Protein AF-A0A519Y825-F1 (afdb_monomer_lite)

Structure (mmCIF, N/CA/C/O backbone):
data_AF-A0A519Y825-F1
#
_entry.id   AF-A0A519Y825-F1
#
loop_
_atom_site.group_PDB
_atom_site.id
_atom_site.type_symbol
_atom_site.label_atom_id
_atom_site.label_alt_id
_atom_site.label_comp_id
_atom_site.label_asym_id
_atom_site.label_entity_id
_atom_site.label_seq_id
_atom_site.pdbx_PDB_ins_code
_atom_site.Cartn_x
_atom_site.Cartn_y
_atom_site.Cartn_z
_atom_site.occupancy
_atom_site.B_iso_or_equiv
_atom_site.auth_seq_id
_atom_site.auth_comp_id
_atom_site.auth_asym_id
_atom_site.auth_atom_id
_atom_site.pdbx_PDB_model_num
ATOM 1 N N . MET A 1 1 ? 15.426 -4.736 -17.961 1.00 49.56 1 MET A N 1
ATOM 2 C CA . MET A 1 1 ? 15.030 -4.447 -16.571 1.00 49.56 1 MET A CA 1
ATOM 3 C C . MET A 1 1 ? 13.631 -4.994 -16.419 1.00 49.56 1 MET A C 1
ATOM 5 O O . MET A 1 1 ? 12.715 -4.420 -16.988 1.00 49.56 1 MET A O 1
ATOM 9 N N . ASP A 1 2 ? 13.498 -6.151 -15.774 1.00 52.53 2 ASP A N 1
ATOM 10 C CA . ASP A 1 2 ? 12.195 -6.713 -15.417 1.00 52.53 2 ASP A CA 1
ATOM 11 C C . ASP A 1 2 ? 11.685 -5.965 -14.184 1.00 52.53 2 ASP A C 1
ATOM 13 O O . ASP A 1 2 ? 12.034 -6.290 -13.054 1.00 52.53 2 ASP A O 1
ATOM 17 N N . THR A 1 3 ? 10.926 -4.896 -14.410 1.00 65.19 3 THR A N 1
ATOM 18 C CA . THR A 1 3 ? 10.251 -4.115 -13.361 1.00 65.19 3 THR A CA 1
ATOM 19 C C . THR A 1 3 ? 8.844 -4.634 -13.055 1.00 65.19 3 THR A C 1
ATOM 21 O O . THR A 1 3 ? 8.152 -4.064 -12.213 1.00 65.19 3 THR A O 1
ATOM 24 N N . GLU A 1 4 ? 8.401 -5.716 -13.706 1.00 76.62 4 GLU A N 1
ATOM 25 C CA . GLU A 1 4 ? 7.092 -6.319 -13.447 1.00 76.62 4 GLU A CA 1
ATOM 26 C C . GLU A 1 4 ? 7.168 -7.387 -12.344 1.00 76.62 4 GLU A C 1
ATOM 28 O O . GLU A 1 4 ? 8.009 -8.289 -12.382 1.00 76.62 4 GLU A O 1
ATOM 33 N N . LEU A 1 5 ? 6.246 -7.299 -11.376 1.00 84.31 5 LEU A N 1
ATOM 34 C CA . LEU A 1 5 ? 6.065 -8.307 -10.330 1.00 84.31 5 LEU A C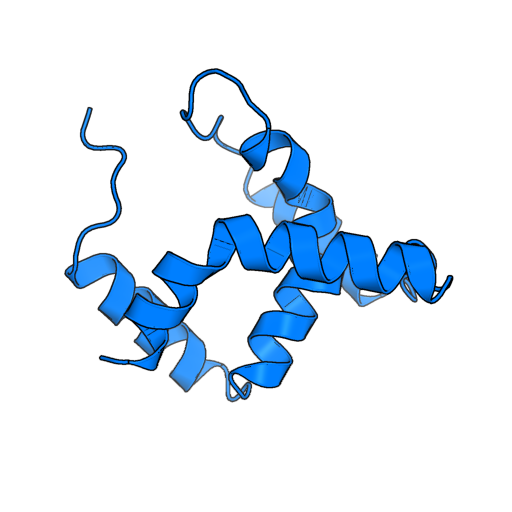A 1
ATOM 35 C C . LEU A 1 5 ? 5.750 -9.676 -10.939 1.00 84.31 5 LEU A C 1
ATOM 37 O O . LEU A 1 5 ? 4.834 -9.826 -11.753 1.00 84.31 5 LEU A O 1
ATOM 41 N N . GLN A 1 6 ? 6.466 -10.692 -10.480 1.00 88.69 6 GLN A N 1
ATOM 42 C CA . GLN A 1 6 ? 6.313 -12.067 -10.926 1.00 88.69 6 GLN A CA 1
ATOM 43 C C . GLN A 1 6 ? 5.226 -12.793 -10.118 1.00 88.69 6 GLN A C 1
ATOM 45 O O . GLN A 1 6 ? 4.908 -12.406 -8.990 1.00 88.69 6 GLN A O 1
ATOM 50 N N . PRO A 1 7 ? 4.671 -13.914 -10.622 1.00 89.25 7 PRO A N 1
ATOM 51 C CA . PRO A 1 7 ? 3.695 -14.721 -9.880 1.00 89.25 7 PRO A CA 1
ATOM 52 C C . PRO A 1 7 ? 4.147 -15.128 -8.466 1.00 89.25 7 PRO A C 1
ATOM 54 O O . PRO A 1 7 ? 3.321 -15.259 -7.563 1.00 89.25 7 PRO A O 1
ATOM 57 N N . ALA A 1 8 ? 5.453 -15.322 -8.257 1.00 90.19 8 ALA A N 1
ATOM 58 C CA . ALA A 1 8 ? 6.020 -15.630 -6.945 1.00 90.19 8 ALA A CA 1
ATOM 59 C C . ALA A 1 8 ? 5.905 -14.456 -5.956 1.00 90.19 8 ALA A C 1
ATOM 61 O O . ALA A 1 8 ? 5.653 -14.686 -4.771 1.00 90.19 8 ALA A O 1
ATOM 62 N N . ASP A 1 9 ? 6.011 -13.216 -6.437 1.00 91.06 9 ASP A N 1
ATOM 63 C CA . ASP A 1 9 ? 5.887 -12.018 -5.607 1.00 91.06 9 ASP A CA 1
ATOM 64 C C . ASP A 1 9 ? 4.462 -11.870 -5.083 1.00 91.06 9 ASP A C 1
ATOM 66 O O . ASP A 1 9 ? 4.260 -11.631 -3.896 1.00 91.06 9 ASP A O 1
ATOM 70 N N . PHE A 1 10 ? 3.458 -12.127 -5.928 1.00 92.44 10 PHE A N 1
ATOM 71 C CA . PHE A 1 10 ? 2.055 -12.125 -5.507 1.00 92.44 10 PHE A CA 1
ATOM 72 C C . PHE A 1 10 ? 1.775 -13.155 -4.406 1.00 92.44 10 PHE A C 1
ATOM 74 O O . PHE A 1 10 ? 1.087 -12.840 -3.435 1.00 92.44 10 PHE A O 1
ATOM 81 N N . LYS A 1 11 ? 2.354 -14.360 -4.506 1.00 93.25 11 LYS A N 1
ATOM 82 C CA . LYS A 1 11 ? 2.248 -15.388 -3.455 1.00 93.25 11 LYS A CA 1
ATOM 83 C C . LYS A 1 11 ? 2.930 -14.955 -2.160 1.00 93.25 11 LYS A C 1
ATOM 85 O O . LYS A 1 11 ? 2.378 -15.160 -1.082 1.00 93.25 11 LYS A O 1
ATOM 90 N N . ARG A 1 12 ? 4.112 -14.340 -2.256 1.00 93.75 12 ARG A N 1
ATOM 91 C CA . ARG A 1 12 ? 4.839 -13.803 -1.098 1.00 93.75 12 ARG A CA 1
ATOM 92 C C . ARG A 1 12 ? 4.042 -12.694 -0.408 1.00 93.75 12 ARG A C 1
ATOM 94 O O . ARG A 1 12 ? 3.886 -12.740 0.807 1.00 93.75 12 ARG A O 1
ATOM 101 N N . ILE A 1 13 ? 3.514 -11.736 -1.171 1.00 93.69 13 ILE A N 1
ATOM 102 C CA . ILE A 1 13 ? 2.674 -10.645 -0.656 1.00 93.69 13 ILE A CA 1
ATOM 103 C C . ILE A 1 13 ? 1.432 -11.219 0.027 1.00 93.69 13 ILE A C 1
ATOM 105 O O . ILE A 1 13 ? 1.119 -10.828 1.149 1.00 93.69 13 ILE A O 1
ATOM 109 N N . ARG A 1 14 ? 0.767 -12.198 -0.602 1.00 94.00 14 ARG A N 1
ATOM 110 C CA . ARG A 1 14 ? -0.395 -12.862 -0.007 1.00 94.00 14 ARG A CA 1
ATOM 111 C C . ARG A 1 14 ? -0.062 -13.514 1.335 1.00 94.00 14 ARG A C 1
ATOM 113 O O . ARG A 1 14 ? -0.785 -13.297 2.300 1.00 94.00 14 ARG A O 1
ATOM 120 N N . ALA A 1 15 ? 1.049 -14.244 1.414 1.00 95.06 15 ALA A N 1
ATOM 121 C CA . ALA A 1 15 ? 1.482 -14.880 2.654 1.00 95.06 15 ALA A CA 1
ATOM 122 C C . ALA A 1 15 ? 1.754 -13.859 3.773 1.00 95.06 15 ALA A C 1
ATOM 124 O O . ALA A 1 15 ? 1.394 -14.108 4.920 1.00 95.06 15 ALA A O 1
ATOM 125 N N . ILE A 1 16 ? 2.346 -12.705 3.448 1.00 95.50 16 ILE A N 1
ATOM 126 C CA . ILE A 1 16 ? 2.564 -11.614 4.412 1.00 95.50 16 ILE A CA 1
ATOM 127 C C . ILE A 1 16 ? 1.223 -11.052 4.901 1.00 95.50 16 ILE A C 1
ATOM 129 O O . ILE A 1 16 ? 1.033 -10.864 6.101 1.00 95.50 16 ILE A O 1
ATOM 133 N N . PHE A 1 17 ? 0.277 -10.823 3.989 1.00 94.75 17 PHE A N 1
ATOM 134 C CA . PHE A 1 17 ? -1.065 -10.362 4.340 1.00 94.75 17 PHE A CA 1
ATOM 135 C C . PHE A 1 17 ? -1.800 -11.357 5.240 1.00 94.75 17 PHE A C 1
ATOM 137 O O . PHE A 1 17 ? -2.326 -10.951 6.273 1.00 94.75 17 PHE A O 1
ATOM 144 N N . ASP A 1 18 ? -1.762 -12.652 4.931 1.00 93.81 18 ASP A N 1
ATOM 145 C CA . ASP A 1 18 ? -2.384 -13.676 5.776 1.00 93.81 18 ASP A CA 1
ATOM 146 C C . ASP A 1 18 ? -1.732 -13.745 7.172 1.00 93.81 18 ASP A C 1
ATOM 148 O O . ASP A 1 18 ? -2.428 -13.866 8.178 1.00 93.81 18 ASP A O 1
ATOM 152 N N . GLN A 1 19 ? -0.403 -13.609 7.258 1.00 96.56 19 GLN A N 1
ATOM 153 C CA . GLN A 1 19 ? 0.333 -13.605 8.532 1.00 96.56 19 GLN A CA 1
ATOM 154 C C . GLN A 1 19 ? 0.055 -12.368 9.392 1.00 96.56 19 GLN A C 1
ATOM 156 O O . GLN A 1 19 ? 0.159 -12.441 10.614 1.00 96.56 19 GLN A O 1
ATOM 161 N N . SER A 1 20 ? -0.299 -11.241 8.772 1.00 93.12 20 SER A N 1
ATOM 162 C CA . SER A 1 20 ? -0.600 -9.998 9.487 1.00 93.12 20 SER A CA 1
ATOM 163 C C . SER A 1 20 ? -1.905 -10.054 10.291 1.00 93.12 20 SER A C 1
ATOM 165 O O . SER A 1 20 ? -2.086 -9.266 11.214 1.00 93.12 20 SER A O 1
ATOM 167 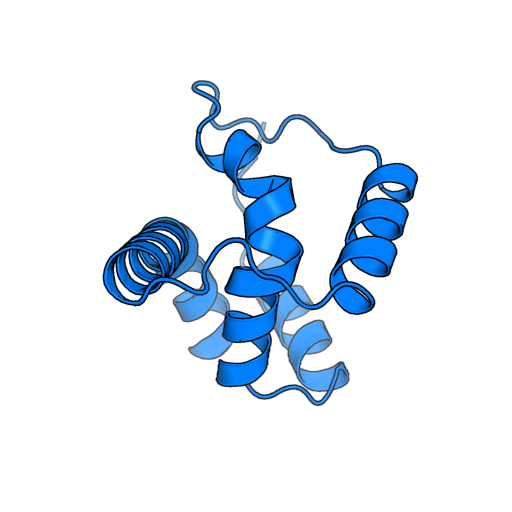N N . GLY A 1 21 ? -2.815 -10.974 9.946 1.00 94.81 21 GLY A N 1
ATOM 168 C CA . GLY A 1 21 ? -4.136 -11.087 10.569 1.00 94.81 21 GLY A CA 1
ATOM 169 C C . GLY A 1 21 ? -5.158 -10.042 10.106 1.00 94.81 21 GLY A C 1
ATOM 170 O O . GLY A 1 21 ? -6.303 -10.095 10.551 1.00 94.81 21 GLY A O 1
ATOM 171 N N . TYR A 1 22 ? -4.787 -9.125 9.207 1.00 94.62 22 TYR A N 1
ATOM 172 C CA . TYR A 1 22 ? -5.709 -8.141 8.643 1.00 94.62 22 TYR A CA 1
ATOM 173 C C . TYR A 1 22 ? -6.586 -8.740 7.542 1.00 94.62 22 TYR A C 1
ATOM 175 O O . TYR A 1 22 ? -6.133 -9.481 6.667 1.00 94.62 22 TYR A O 1
ATOM 183 N N . SER A 1 23 ? -7.858 -8.358 7.537 1.00 94.12 23 SER A N 1
ATOM 184 C CA . SER A 1 23 ? -8.771 -8.653 6.438 1.00 94.12 23 SER A CA 1
ATOM 185 C C . SER A 1 23 ? -8.368 -7.908 5.155 1.00 94.12 23 SER A C 1
ATOM 187 O O . SER A 1 23 ? -7.753 -6.839 5.207 1.00 94.12 23 SER A O 1
ATOM 189 N N . PRO A 1 24 ? -8.783 -8.385 3.967 1.00 92.19 24 PRO A N 1
ATOM 190 C CA . PRO A 1 24 ? -8.551 -7.667 2.710 1.00 92.19 24 PRO A CA 1
ATOM 191 C C . PRO A 1 24 ? -9.097 -6.229 2.709 1.00 92.19 24 PRO A C 1
ATOM 193 O O . PRO A 1 24 ? -8.574 -5.352 2.021 1.00 92.19 24 PRO A O 1
ATOM 196 N N . GLN A 1 25 ? -10.176 -5.977 3.454 1.00 92.00 25 GLN A N 1
ATOM 197 C CA . GLN A 1 25 ? -10.763 -4.654 3.637 1.00 92.00 25 GLN A CA 1
ATOM 198 C C . GLN A 1 25 ? -9.866 -3.752 4.491 1.00 92.00 25 GLN A C 1
ATOM 200 O O . GLN A 1 25 ? -9.681 -2.593 4.129 1.00 92.00 25 GLN A O 1
ATOM 205 N N . GLU A 1 26 ? -9.296 -4.273 5.578 1.00 92.88 26 GLU A N 1
ATOM 206 C CA . GLU A 1 26 ? -8.344 -3.541 6.424 1.00 92.88 26 GLU A CA 1
ATOM 207 C C . GLU A 1 26 ? -7.047 -3.246 5.672 1.00 92.88 26 GLU A C 1
ATOM 209 O O . GLU A 1 26 ? -6.571 -2.119 5.715 1.00 92.88 26 GLU A O 1
ATOM 214 N N . ILE A 1 27 ? -6.542 -4.193 4.880 1.00 93.69 27 ILE A N 1
ATOM 215 C CA . ILE A 1 27 ? -5.363 -3.980 4.028 1.00 93.69 27 ILE A CA 1
ATOM 216 C C . ILE A 1 27 ? -5.607 -2.843 3.027 1.00 93.69 27 ILE A C 1
ATOM 218 O O . ILE A 1 27 ? -4.761 -1.964 2.874 1.00 93.69 27 ILE A O 1
ATOM 222 N N . ARG A 1 28 ? -6.783 -2.802 2.381 1.00 91.50 28 ARG A N 1
ATOM 223 C CA . ARG A 1 28 ? -7.164 -1.657 1.531 1.00 91.50 28 ARG A CA 1
ATOM 224 C C . ARG A 1 28 ? -7.238 -0.354 2.316 1.00 91.50 28 ARG A C 1
ATOM 226 O O . ARG A 1 28 ? -6.854 0.691 1.808 1.00 91.50 28 ARG A O 1
ATOM 233 N N . GLN A 1 29 ? -7.753 -0.398 3.537 1.00 90.69 29 GLN A N 1
ATOM 234 C CA . GLN A 1 29 ? -7.887 0.789 4.368 1.00 90.69 29 GLN A CA 1
ATOM 235 C C . GLN A 1 29 ? -6.518 1.352 4.783 1.00 90.69 29 GLN A C 1
ATOM 237 O O . GLN A 1 29 ? -6.319 2.561 4.673 1.00 90.69 29 GLN A O 1
ATOM 242 N N . ILE A 1 30 ? -5.575 0.484 5.162 1.00 90.31 30 ILE A N 1
ATOM 243 C CA . ILE A 1 30 ? -4.169 0.826 5.429 1.00 90.31 30 ILE A CA 1
ATOM 244 C C . ILE A 1 30 ? -3.537 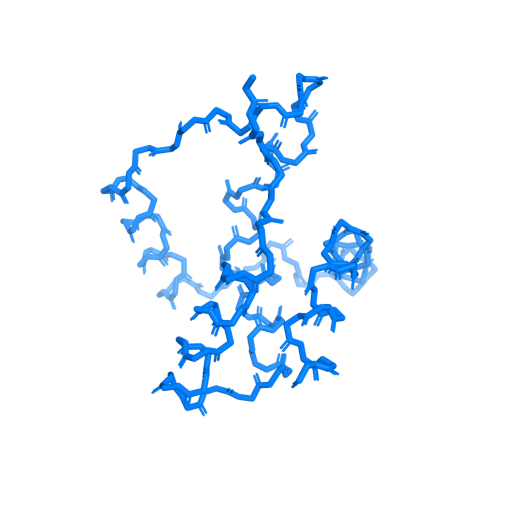1.454 4.180 1.00 90.31 30 ILE A C 1
ATOM 246 O O . ILE A 1 30 ? -2.901 2.504 4.258 1.00 90.31 30 ILE A O 1
ATOM 250 N N . ASP A 1 31 ? -3.770 0.869 3.003 1.00 89.81 31 ASP A N 1
ATOM 251 C CA . ASP A 1 31 ? -3.281 1.423 1.738 1.00 89.81 31 ASP A CA 1
ATOM 252 C C . ASP A 1 31 ? -3.851 2.827 1.466 1.00 89.81 31 ASP A C 1
ATOM 254 O O . ASP A 1 31 ? -3.114 3.756 1.143 1.00 89.81 31 ASP A O 1
ATOM 258 N N . TYR A 1 32 ? -5.148 3.050 1.684 1.00 89.69 32 TYR A N 1
ATOM 259 C CA . TYR A 1 32 ? -5.743 4.371 1.475 1.00 89.69 32 TYR A CA 1
ATOM 260 C C . TYR A 1 32 ? -5.262 5.436 2.463 1.00 89.69 32 TYR A C 1
ATOM 262 O O . TYR A 1 32 ? -5.184 6.608 2.085 1.00 89.69 32 TYR A O 1
ATOM 270 N N . GLU A 1 33 ? -5.050 5.080 3.728 1.00 86.88 33 GLU 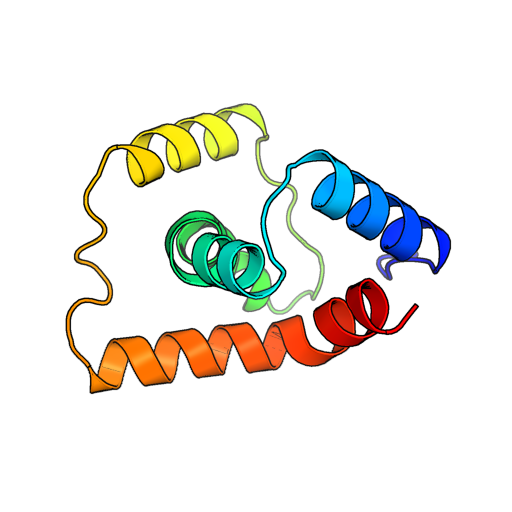A N 1
ATOM 271 C CA . GLU A 1 33 ? -4.905 6.062 4.809 1.00 86.88 33 GLU A CA 1
ATOM 272 C C . GLU A 1 33 ? -3.461 6.239 5.284 1.00 86.88 33 GLU A C 1
ATOM 274 O O . GLU A 1 33 ? -3.106 7.341 5.714 1.00 86.88 33 GLU A O 1
ATOM 279 N N . GLU A 1 34 ? -2.619 5.218 5.127 1.00 87.56 34 GLU A N 1
ATOM 280 C CA . GLU A 1 34 ? -1.245 5.201 5.633 1.00 87.56 34 GLU A CA 1
ATOM 281 C C . GLU A 1 34 ? -0.221 5.193 4.494 1.00 87.56 34 GLU A C 1
ATOM 283 O O . GLU A 1 34 ? 0.587 6.119 4.386 1.00 87.56 34 GLU A O 1
ATOM 288 N N . VAL A 1 35 ? -0.285 4.190 3.611 1.00 88.25 35 VAL A N 1
ATOM 289 C CA . VAL A 1 35 ? 0.763 3.919 2.608 1.00 88.25 35 VAL A CA 1
ATOM 290 C C . VAL A 1 35 ? 0.600 4.773 1.350 1.00 88.25 35 VAL A C 1
ATOM 292 O O . VAL A 1 35 ? 1.522 5.485 0.944 1.00 88.25 35 VAL A O 1
ATOM 295 N N . GLY A 1 36 ? -0.587 4.761 0.746 1.00 87.56 36 GLY A N 1
ATOM 296 C CA . GLY A 1 36 ? -0.910 5.490 -0.478 1.00 87.56 36 GLY A CA 1
ATOM 297 C C . GLY A 1 36 ? -0.557 6.977 -0.407 1.00 87.56 36 GLY A C 1
ATOM 298 O O . GLY A 1 36 ? 0.111 7.467 -1.313 1.00 87.56 36 GLY A O 1
ATOM 299 N N . PRO A 1 37 ? -0.898 7.721 0.664 1.00 86.00 37 PRO A N 1
ATOM 300 C CA . PRO A 1 37 ? -0.560 9.140 0.763 1.00 86.00 37 PRO A CA 1
ATOM 301 C C . PRO A 1 37 ? 0.944 9.449 0.755 1.00 86.00 37 PRO A C 1
ATOM 303 O O . PRO A 1 37 ? 1.317 10.581 0.450 1.00 86.00 37 PRO A O 1
ATOM 306 N N . LEU A 1 38 ? 1.795 8.483 1.119 1.00 85.06 38 LEU A N 1
ATOM 307 C CA . LEU A 1 38 ? 3.255 8.611 1.078 1.00 85.06 38 LEU A CA 1
ATOM 308 C C . LEU A 1 38 ? 3.830 8.240 -0.288 1.00 85.06 38 LEU A C 1
ATOM 310 O O . LEU A 1 38 ? 4.792 8.862 -0.728 1.00 85.06 38 LEU A O 1
ATOM 314 N N . LEU A 1 39 ? 3.238 7.249 -0.958 1.00 84.56 39 LEU A N 1
ATOM 315 C CA . LEU A 1 39 ? 3.794 6.665 -2.180 1.00 84.56 39 LEU A CA 1
ATOM 316 C C . LEU A 1 39 ? 3.076 7.099 -3.466 1.00 84.56 39 LEU A C 1
ATOM 318 O O . LEU A 1 39 ? 3.548 6.777 -4.554 1.00 84.56 39 LEU A O 1
ATOM 322 N N . TYR A 1 40 ? 1.970 7.851 -3.399 1.00 80.62 40 TYR A N 1
ATOM 323 C CA . TYR A 1 40 ? 1.189 8.192 -4.599 1.00 80.62 40 TYR A CA 1
ATOM 324 C C . TYR A 1 40 ? 1.985 8.988 -5.638 1.00 80.62 40 TYR A C 1
ATOM 326 O O . TYR A 1 40 ? 1.728 8.866 -6.831 1.00 80.62 40 TYR A O 1
ATOM 334 N N . THR A 1 41 ? 2.964 9.790 -5.214 1.00 76.38 41 THR A N 1
ATOM 335 C CA . THR A 1 41 ? 3.824 10.532 -6.142 1.00 76.38 41 THR A CA 1
ATOM 336 C C . THR A 1 41 ? 4.665 9.592 -6.998 1.00 76.38 41 THR A C 1
ATOM 338 O O . THR A 1 41 ? 4.909 9.899 -8.162 1.00 76.38 41 THR A O 1
ATOM 341 N N . ASN A 1 42 ? 5.032 8.418 -6.471 1.00 76.00 42 ASN A N 1
ATOM 342 C CA . ASN A 1 42 ? 5.717 7.382 -7.243 1.00 76.00 42 ASN A CA 1
ATOM 343 C C . ASN A 1 42 ? 4.788 6.783 -8.305 1.00 76.00 42 ASN A C 1
ATOM 345 O O . ASN A 1 42 ? 5.243 6.496 -9.407 1.00 76.00 42 ASN A O 1
ATOM 349 N N . LEU A 1 43 ? 3.482 6.677 -8.024 1.00 71.00 43 LEU A N 1
ATOM 350 C CA . LEU A 1 43 ? 2.484 6.212 -9.000 1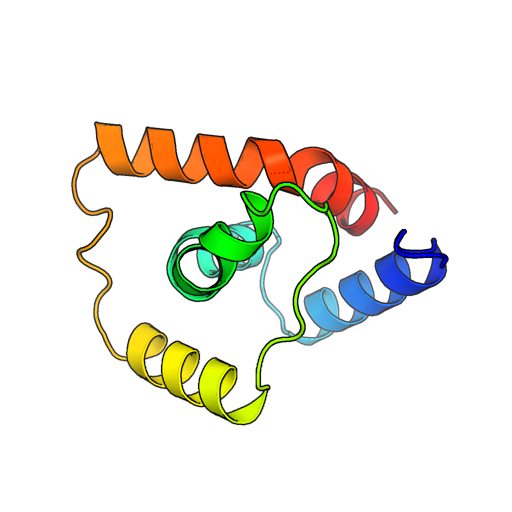.00 71.00 43 LEU A CA 1
ATOM 351 C C . LEU A 1 43 ? 2.303 7.181 -10.179 1.00 71.00 43 LEU A C 1
ATOM 353 O O . LEU A 1 43 ? 1.864 6.769 -11.249 1.00 71.00 43 LEU A O 1
ATOM 357 N N . LEU A 1 44 ? 2.620 8.465 -9.985 1.00 69.75 44 LEU A N 1
ATOM 358 C CA . LEU A 1 44 ? 2.494 9.514 -11.003 1.00 69.75 44 LEU A CA 1
ATOM 359 C C . LEU A 1 44 ? 3.799 9.784 -11.769 1.00 69.75 44 LEU A C 1
ATOM 361 O O . LEU A 1 44 ? 3.796 10.580 -12.709 1.00 69.75 44 LEU A O 1
ATOM 365 N N . SER A 1 45 ? 4.911 9.154 -11.379 1.00 64.62 45 SER A N 1
ATOM 366 C CA . SER A 1 45 ? 6.202 9.345 -12.039 1.00 64.62 45 SER A CA 1
ATOM 367 C C . SER A 1 45 ? 6.175 8.772 -13.461 1.00 64.62 45 SER A C 1
ATOM 369 O O . SER A 1 45 ? 5.927 7.585 -13.675 1.00 64.62 45 SER A O 1
ATOM 371 N N . VAL A 1 46 ? 6.455 9.637 -14.441 1.00 53.75 46 VAL A N 1
ATOM 372 C CA . VAL A 1 46 ? 6.335 9.394 -15.894 1.00 53.75 46 VAL A CA 1
ATOM 373 C C . VAL A 1 46 ? 7.202 8.228 -16.390 1.00 53.75 46 VAL A C 1
ATOM 375 O O . VAL A 1 46 ? 6.919 7.661 -17.441 1.00 53.75 46 VAL A O 1
ATOM 378 N N . ALA A 1 47 ? 8.232 7.833 -15.639 1.00 53.91 47 ALA A N 1
ATOM 379 C CA . ALA A 1 47 ? 9.121 6.750 -16.041 1.00 53.91 47 ALA A CA 1
ATOM 380 C C . ALA A 1 47 ? 8.551 5.344 -15.781 1.00 53.91 47 ALA A C 1
ATOM 382 O O . ALA A 1 47 ? 9.127 4.380 -16.275 1.00 53.91 47 ALA A O 1
ATOM 383 N N . GLY A 1 48 ? 7.490 5.177 -14.975 1.00 52.00 48 GLY A N 1
ATOM 384 C CA . GLY A 1 48 ? 7.045 3.844 -14.522 1.00 52.00 48 GLY A CA 1
ATOM 385 C C . GLY A 1 48 ? 8.086 3.086 -13.676 1.00 52.00 48 GLY A C 1
ATOM 386 O O . GLY A 1 48 ? 7.793 2.032 -13.117 1.00 52.00 48 GLY A O 1
ATOM 387 N N . GLU A 1 49 ? 9.292 3.639 -13.546 1.00 55.75 49 GLU A N 1
ATOM 388 C CA . GLU A 1 49 ? 10.321 3.239 -12.613 1.00 55.75 49 GLU A CA 1
ATOM 389 C C . GLU A 1 49 ? 9.942 3.793 -11.247 1.00 55.75 49 GLU A C 1
ATOM 391 O O . GLU A 1 49 ? 9.904 5.007 -11.022 1.00 55.75 49 GLU A O 1
ATOM 396 N N . TRP A 1 50 ? 9.641 2.882 -10.327 1.00 62.38 50 TRP A N 1
ATOM 397 C CA . TRP A 1 50 ? 9.637 3.203 -8.913 1.00 62.38 50 TRP A CA 1
ATOM 398 C C . TRP A 1 50 ? 11.024 3.739 -8.563 1.00 62.38 50 TRP A C 1
ATOM 400 O O . TRP A 1 50 ? 11.975 2.968 -8.434 1.00 62.38 50 TRP A O 1
ATOM 410 N N . ALA A 1 51 ? 11.148 5.060 -8.424 1.00 64.25 51 ALA A N 1
ATOM 411 C CA . ALA A 1 51 ? 12.298 5.633 -7.752 1.00 64.25 51 ALA A CA 1
ATOM 412 C C . ALA A 1 51 ? 12.330 4.985 -6.364 1.00 64.25 51 ALA A C 1
ATOM 414 O O . ALA A 1 51 ? 11.340 5.052 -5.627 1.00 64.25 51 ALA A O 1
ATOM 415 N N . GLY A 1 52 ? 13.412 4.264 -6.059 1.00 64.25 52 GLY A N 1
ATOM 416 C CA . GLY A 1 52 ? 13.569 3.631 -4.756 1.00 64.25 52 GLY A CA 1
ATOM 417 C C . GLY A 1 52 ? 13.308 4.653 -3.650 1.00 64.25 52 GLY A C 1
ATOM 418 O O . GLY A 1 52 ? 13.643 5.829 -3.787 1.00 64.25 52 GLY A O 1
ATOM 419 N N . PHE A 1 53 ? 12.667 4.221 -2.574 1.00 74.44 53 PHE A N 1
ATOM 420 C CA . PHE A 1 53 ? 12.472 5.040 -1.384 1.00 74.44 53 PHE A CA 1
ATOM 421 C C . PHE A 1 53 ? 13.467 4.600 -0.312 1.00 74.44 53 PHE A C 1
ATOM 423 O O . PHE A 1 53 ? 13.811 3.422 -0.222 1.00 74.44 53 PHE A O 1
ATOM 430 N N . GLU A 1 54 ? 13.922 5.544 0.508 1.00 83.25 54 GLU A N 1
ATOM 431 C CA . GLU A 1 54 ? 14.677 5.216 1.717 1.00 83.25 54 GLU A CA 1
ATOM 432 C C . GLU A 1 54 ? 13.743 4.503 2.701 1.00 83.25 54 GLU A C 1
ATOM 434 O O . GLU A 1 54 ? 12.775 5.093 3.187 1.00 83.25 54 GLU A O 1
ATOM 439 N N . GLU A 1 55 ? 14.000 3.218 2.958 1.00 84.56 55 GLU A N 1
ATOM 440 C CA . GLU A 1 55 ? 13.146 2.364 3.793 1.00 84.56 55 GLU A CA 1
ATOM 441 C C . GLU A 1 55 ? 12.996 2.940 5.204 1.00 84.56 55 GLU A C 1
ATOM 443 O O . GLU A 1 55 ? 11.890 3.004 5.739 1.00 84.56 55 GLU A O 1
ATOM 448 N N . THR A 1 56 ? 14.095 3.434 5.776 1.00 87.75 56 THR A N 1
ATOM 449 C CA . THR A 1 56 ? 14.114 4.038 7.113 1.00 87.75 56 THR A CA 1
ATOM 450 C C . THR A 1 56 ? 13.211 5.269 7.185 1.00 87.75 56 THR A C 1
ATOM 452 O O . THR A 1 56 ? 12.329 5.346 8.040 1.00 87.75 56 THR A O 1
ATOM 455 N N . ALA A 1 57 ? 13.350 6.179 6.220 1.00 85.94 57 ALA A N 1
ATOM 456 C CA . ALA A 1 57 ? 12.524 7.376 6.120 1.00 85.94 57 ALA A CA 1
ATOM 457 C C . ALA A 1 57 ? 11.041 7.044 5.876 1.00 85.94 57 ALA A C 1
ATOM 459 O O . ALA A 1 57 ? 10.157 7.710 6.421 1.00 85.94 57 ALA A O 1
ATOM 460 N N . LEU A 1 58 ? 10.747 6.004 5.085 1.00 87.81 58 LEU A N 1
ATOM 461 C CA . LEU A 1 58 ? 9.374 5.557 4.856 1.00 87.81 58 LEU A CA 1
ATOM 462 C C . LEU A 1 58 ? 8.742 5.009 6.142 1.00 87.81 58 LEU A C 1
ATOM 464 O O . LEU A 1 58 ? 7.614 5.378 6.468 1.00 87.81 58 LEU A O 1
ATOM 468 N N . LEU A 1 59 ? 9.458 4.155 6.877 1.00 89.38 59 LEU A N 1
ATOM 469 C CA . LEU A 1 59 ? 8.974 3.572 8.130 1.00 89.38 59 LEU A CA 1
ATOM 470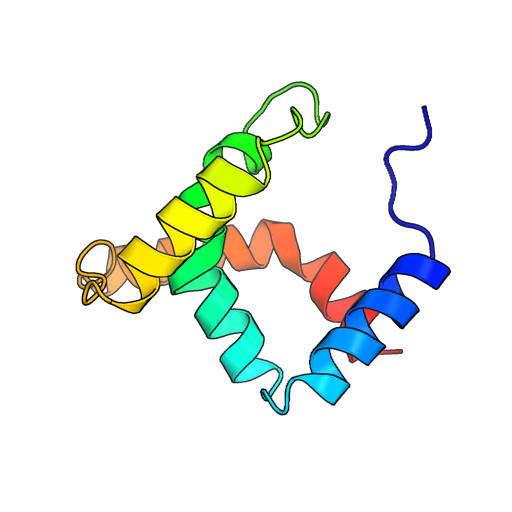 C C . LEU A 1 59 ? 8.727 4.643 9.198 1.00 89.38 59 LEU A C 1
ATOM 472 O O . LEU A 1 59 ? 7.704 4.598 9.882 1.00 89.38 59 LEU A O 1
ATOM 476 N N . GLU A 1 60 ? 9.603 5.643 9.303 1.00 89.81 60 GLU A N 1
ATOM 477 C CA . GLU A 1 60 ? 9.392 6.791 10.191 1.00 89.81 60 GLU A CA 1
ATOM 478 C C . GLU A 1 60 ? 8.133 7.579 9.812 1.00 89.81 60 GLU A C 1
ATOM 480 O O . GLU A 1 60 ? 7.313 7.907 10.675 1.00 89.81 60 GLU A O 1
ATOM 485 N N . ALA A 1 61 ? 7.935 7.847 8.519 1.00 87.44 61 ALA A N 1
ATOM 486 C CA . ALA A 1 61 ? 6.767 8.574 8.035 1.00 87.44 61 ALA A CA 1
ATOM 487 C C . ALA A 1 61 ? 5.456 7.788 8.234 1.00 87.44 61 ALA A C 1
ATOM 489 O O . ALA A 1 61 ? 4.417 8.384 8.540 1.00 87.44 61 ALA A O 1
ATOM 490 N N . LEU A 1 62 ? 5.498 6.457 8.102 1.00 88.69 62 LEU A N 1
ATOM 491 C CA . LEU A 1 62 ? 4.377 5.565 8.410 1.00 88.69 62 LEU A CA 1
ATOM 492 C C . LEU A 1 62 ? 4.055 5.570 9.907 1.00 88.69 62 LEU A C 1
ATOM 494 O O . LEU A 1 62 ? 2.898 5.759 10.271 1.00 88.69 62 LEU A O 1
ATOM 498 N N . ALA A 1 63 ? 5.057 5.458 10.784 1.00 87.12 63 ALA A N 1
ATOM 499 C CA . ALA A 1 63 ? 4.855 5.503 12.235 1.00 87.12 63 ALA A CA 1
ATOM 500 C C . ALA A 1 63 ? 4.239 6.839 12.700 1.00 87.12 63 ALA A C 1
ATOM 502 O O . ALA A 1 63 ? 3.338 6.872 13.546 1.00 87.12 63 ALA A O 1
ATOM 503 N N . GLN A 1 64 ? 4.670 7.955 12.104 1.00 85.44 64 GLN A N 1
ATOM 504 C CA . GLN A 1 64 ? 4.073 9.270 12.355 1.00 85.44 64 GLN A CA 1
ATOM 505 C C . GLN A 1 64 ? 2.616 9.348 11.874 1.00 85.44 64 GLN A C 1
ATOM 507 O O . GLN A 1 64 ? 1.774 9.936 12.548 1.00 85.44 64 GLN A O 1
ATOM 512 N N . ARG A 1 65 ? 2.285 8.736 10.730 1.00 81.62 65 ARG A N 1
ATOM 513 C CA . ARG A 1 65 ? 0.908 8.693 10.212 1.00 81.62 65 ARG A CA 1
ATOM 514 C C . ARG A 1 65 ? -0.008 7.766 11.001 1.00 81.62 65 ARG A C 1
ATOM 516 O O . ARG A 1 65 ? -1.150 8.140 11.223 1.00 81.62 65 ARG A O 1
ATOM 523 N N . ALA A 1 66 ? 0.477 6.616 11.459 1.00 77.06 66 ALA A N 1
ATOM 524 C CA . ALA A 1 66 ? -0.305 5.689 12.276 1.00 77.06 66 ALA A CA 1
ATOM 525 C C . ALA A 1 66 ? -0.733 6.320 13.616 1.00 77.06 66 ALA A C 1
ATOM 527 O O . ALA A 1 66 ? -1.801 6.023 14.147 1.00 77.06 66 ALA A O 1
ATOM 528 N N . THR A 1 67 ? 0.087 7.228 14.154 1.00 76.50 67 THR A N 1
ATOM 529 C CA . THR A 1 67 ? -0.210 7.965 15.395 1.00 76.50 67 THR A CA 1
ATOM 530 C C . THR A 1 67 ? -0.999 9.255 15.158 1.00 76.50 67 THR A C 1
ATOM 532 O O . THR A 1 67 ? -1.722 9.715 16.046 1.00 76.50 67 THR A O 1
ATOM 535 N N . ALA A 1 68 ? -0.913 9.838 13.962 1.00 68.38 68 ALA A N 1
ATOM 536 C CA . ALA A 1 68 ? -1.682 11.013 13.585 1.00 68.38 68 ALA A CA 1
ATOM 537 C C . ALA A 1 68 ? -3.070 10.614 13.062 1.00 68.38 68 ALA A C 1
ATOM 539 O O . ALA A 1 68 ? -3.201 9.932 12.053 1.00 68.38 68 ALA A O 1
ATOM 540 N N . SER A 1 69 ? -4.148 11.113 13.675 1.00 59.78 69 SER A N 1
ATOM 541 C CA . SER A 1 69 ? -5.486 10.970 13.087 1.00 59.78 69 SER A CA 1
ATOM 542 C C . SER A 1 69 ? -5.510 11.640 11.705 1.00 59.78 69 SER A C 1
ATOM 544 O O . SER A 1 69 ? -5.500 12.870 11.609 1.00 59.78 69 SER A O 1
ATOM 546 N N . SER A 1 70 ? -5.498 10.847 10.631 1.00 60.00 70 SER A N 1
ATOM 547 C CA . SER A 1 70 ? -5.408 11.343 9.256 1.00 60.00 70 SER A CA 1
ATOM 548 C C . SER A 1 70 ? -6.621 12.218 8.913 1.00 60.00 70 SER A C 1
ATOM 550 O O . SER A 1 70 ? -7.727 11.737 8.677 1.00 60.00 70 SER A O 1
ATOM 552 N N . LYS A 1 71 ? -6.428 13.545 8.906 1.00 57.81 71 LYS A N 1
ATOM 553 C CA . LYS A 1 71 ? -7.466 14.531 8.537 1.00 57.81 71 LYS A CA 1
ATOM 554 C C . LYS A 1 71 ? -7.541 14.785 7.031 1.00 57.81 71 LYS A C 1
ATOM 556 O O . LYS A 1 71 ? -8.524 15.371 6.570 1.00 57.81 71 LYS A O 1
ATOM 561 N N . LEU A 1 72 ? -6.520 14.353 6.283 1.00 55.69 72 LEU A N 1
ATOM 562 C CA . LEU A 1 72 ? -6.284 14.697 4.874 1.00 55.69 72 LEU A CA 1
ATOM 563 C C . LEU A 1 72 ? -7.451 14.294 3.954 1.00 55.69 72 LEU A C 1
ATOM 565 O O . LEU A 1 72 ? -7.670 14.909 2.917 1.00 55.69 72 LEU A O 1
ATOM 569 N N . THR A 1 73 ? -8.245 13.305 4.364 1.00 57.25 73 THR A N 1
ATOM 570 C CA . THR A 1 73 ? -9.375 12.756 3.604 1.00 57.25 73 THR A CA 1
ATOM 571 C C . THR A 1 73 ? -10.680 12.774 4.403 1.00 57.25 73 THR A C 1
ATOM 573 O O . THR A 1 73 ? -11.538 11.918 4.234 1.00 57.25 73 THR A O 1
ATOM 576 N N . SER A 1 74 ? -10.866 13.740 5.301 1.00 65.12 74 SER A N 1
ATOM 577 C CA . SER A 1 74 ? -12.107 13.851 6.091 1.00 65.12 74 SER A CA 1
ATOM 578 C C . SER A 1 74 ? -13.313 14.368 5.290 1.00 65.12 74 SER A C 1
ATOM 580 O O . SER A 1 74 ? -14.456 14.139 5.684 1.00 65.12 74 SER A O 1
ATOM 582 N N . LEU A 1 75 ? -13.087 15.014 4.139 1.00 77.50 75 LEU A N 1
ATOM 583 C CA . LEU A 1 75 ? -14.156 15.472 3.248 1.00 77.50 75 LEU A CA 1
ATOM 584 C C . LEU A 1 75 ? -14.691 14.311 2.388 1.00 77.50 75 LEU A C 1
ATOM 586 O O . LEU A 1 75 ? -13.921 13.753 1.602 1.00 77.50 75 LEU A O 1
ATOM 590 N N . PRO A 1 76 ? -15.998 13.982 2.443 1.00 82.50 76 PRO A N 1
ATOM 591 C CA . PRO A 1 76 ? -16.565 12.830 1.738 1.00 82.50 76 PRO A CA 1
ATOM 592 C C . PRO A 1 76 ? -16.274 12.756 0.226 1.00 82.50 76 PRO A C 1
ATOM 594 O O . PRO A 1 76 ? -15.842 11.691 -0.222 1.00 82.50 76 PRO A O 1
ATOM 597 N N . PRO A 1 77 ? -16.443 13.830 -0.581 1.00 85.50 77 PRO A N 1
ATOM 598 C CA . PRO A 1 77 ? -16.208 13.732 -2.023 1.00 85.50 77 PRO A CA 1
ATOM 599 C C . PRO A 1 77 ? -14.724 13.536 -2.355 1.00 85.50 77 PRO A C 1
ATOM 601 O O . PRO A 1 77 ? -14.386 12.778 -3.262 1.00 85.50 77 PRO A O 1
ATOM 604 N N . LEU A 1 78 ? -13.829 14.161 -1.584 1.00 85.81 78 LEU A N 1
ATOM 605 C CA . LEU A 1 78 ? -12.386 14.061 -1.792 1.00 85.81 78 LEU A CA 1
ATOM 606 C C . LEU A 1 78 ? -11.848 12.702 -1.323 1.00 85.81 78 LEU A C 1
ATOM 608 O O . LEU A 1 78 ? -11.034 12.096 -2.015 1.00 85.81 78 LEU A O 1
ATOM 612 N N . LYS A 1 79 ? -12.372 12.172 -0.207 1.00 85.06 79 LYS A N 1
ATOM 613 C CA . LYS A 1 79 ? -12.088 10.811 0.276 1.00 85.06 79 LYS A CA 1
ATOM 614 C C . LYS A 1 79 ? -12.487 9.758 -0.747 1.00 85.06 79 LYS A C 1
ATOM 616 O O . LYS A 1 79 ? -11.735 8.819 -0.994 1.00 85.06 79 LYS A O 1
ATOM 621 N N . TRP A 1 80 ? -13.675 9.904 -1.331 1.00 89.19 80 TRP A N 1
ATOM 622 C CA . TRP A 1 80 ? -14.161 8.987 -2.353 1.00 89.19 80 TRP A CA 1
ATOM 623 C C . TRP A 1 80 ? -13.292 9.034 -3.611 1.00 89.19 80 TRP A C 1
ATOM 625 O O . TRP A 1 80 ? -12.884 7.983 -4.104 1.00 89.19 80 TRP A O 1
ATOM 635 N N . LEU A 1 81 ? -12.958 10.237 -4.094 1.00 89.88 81 LEU A N 1
ATOM 636 C CA . LEU A 1 81 ? -12.104 10.404 -5.270 1.00 89.88 81 LEU A CA 1
ATOM 637 C C . LEU A 1 81 ? -10.703 9.822 -5.034 1.00 89.88 81 LEU A C 1
ATOM 639 O O . LEU A 1 81 ? -10.185 9.122 -5.899 1.00 89.88 81 LEU A O 1
ATOM 643 N N . TRP A 1 82 ? -10.135 10.052 -3.848 1.00 89.19 82 TRP A N 1
ATOM 644 C CA . TRP A 1 82 ? -8.859 9.481 -3.423 1.00 89.19 82 TRP A CA 1
ATOM 645 C C . TRP A 1 82 ? -8.874 7.950 -3.442 1.00 89.19 82 TRP A C 1
ATOM 647 O O . TRP A 1 82 ? -8.064 7.338 -4.134 1.00 89.19 82 TRP A O 1
ATOM 657 N N . ARG A 1 83 ? -9.840 7.330 -2.748 1.00 90.69 83 ARG A N 1
ATOM 658 C CA . ARG A 1 83 ? -9.995 5.865 -2.715 1.00 90.69 83 ARG A CA 1
ATOM 659 C C . ARG A 1 83 ? -10.131 5.288 -4.118 1.00 90.69 83 ARG A C 1
ATOM 661 O O . ARG A 1 83 ? -9.458 4.324 -4.453 1.00 90.69 83 ARG A O 1
ATOM 668 N N . ARG A 1 84 ? -10.938 5.932 -4.964 1.00 90.94 84 ARG A N 1
ATOM 669 C CA . ARG A 1 84 ? -11.138 5.522 -6.356 1.00 90.94 84 ARG A CA 1
ATOM 670 C C . ARG A 1 84 ? -9.865 5.650 -7.198 1.00 90.94 84 ARG A C 1
ATOM 672 O O . ARG A 1 84 ? -9.648 4.824 -8.079 1.00 90.94 84 ARG A O 1
ATOM 679 N N . GLY A 1 85 ? -9.045 6.667 -6.940 1.00 89.56 85 GLY A N 1
ATOM 680 C CA . GLY A 1 85 ? -7.734 6.826 -7.565 1.00 89.56 85 GLY A CA 1
ATOM 681 C C . GLY A 1 85 ? -6.791 5.685 -7.191 1.00 89.56 85 GLY A C 1
ATOM 682 O O . GLY A 1 85 ? -6.267 5.019 -8.078 1.00 89.56 85 GLY A O 1
ATOM 683 N N . ILE A 1 86 ? -6.644 5.403 -5.895 1.00 88.88 86 ILE A N 1
ATOM 684 C CA . ILE A 1 86 ? -5.815 4.288 -5.412 1.00 88.88 86 ILE A CA 1
ATOM 685 C C . ILE A 1 86 ? -6.325 2.945 -5.953 1.00 88.88 86 ILE A C 1
ATOM 687 O O . ILE A 1 86 ? -5.545 2.167 -6.499 1.00 88.88 86 ILE A O 1
ATOM 691 N N . ASP A 1 87 ? -7.639 2.707 -5.916 1.00 90.38 87 ASP A N 1
ATOM 692 C CA . ASP A 1 87 ? -8.253 1.501 -6.480 1.00 90.38 87 ASP A CA 1
ATOM 693 C C . ASP A 1 87 ? -7.941 1.320 -7.958 1.00 90.38 87 ASP A C 1
ATOM 695 O O . ASP A 1 87 ? -7.723 0.198 -8.402 1.00 90.38 87 ASP A O 1
ATOM 699 N N . PHE A 1 88 ? -7.925 2.402 -8.736 1.00 89.06 88 PHE A N 1
ATOM 700 C CA . PHE A 1 88 ? -7.619 2.328 -10.158 1.00 89.06 88 PHE A CA 1
ATOM 701 C C . PHE A 1 88 ? -6.207 1.782 -10.408 1.00 89.06 88 PHE A C 1
ATOM 703 O O . PHE A 1 88 ? -6.053 0.878 -11.230 1.00 89.06 88 PHE A O 1
ATOM 710 N N . PHE A 1 89 ? -5.205 2.265 -9.667 1.00 83.44 89 PHE A N 1
ATOM 711 C CA . PHE A 1 89 ? -3.822 1.792 -9.789 1.00 83.44 89 PHE A CA 1
ATOM 712 C C . PHE A 1 89 ? -3.632 0.378 -9.230 1.00 83.44 89 PHE A C 1
ATOM 714 O O . PHE A 1 89 ? -2.909 -0.430 -9.812 1.00 83.44 89 PHE A O 1
ATOM 721 N N . ASN A 1 90 ? -4.327 0.052 -8.139 1.00 87.06 90 ASN A N 1
ATOM 722 C CA . ASN A 1 90 ? -4.116 -1.189 -7.399 1.00 87.06 90 ASN A CA 1
ATOM 723 C C . ASN A 1 90 ? -5.055 -2.335 -7.805 1.00 87.06 90 ASN A C 1
ATOM 725 O O . ASN A 1 90 ? -4.863 -3.468 -7.358 1.00 87.06 90 ASN A O 1
ATOM 729 N N . LYS A 1 91 ? -6.038 -2.092 -8.685 1.00 85.94 91 LYS A N 1
ATOM 730 C CA . LYS A 1 91 ? -7.075 -3.069 -9.064 1.00 85.94 91 LYS A CA 1
ATOM 731 C C . LYS A 1 91 ? -6.502 -4.418 -9.489 1.00 85.94 91 LYS A C 1
ATOM 733 O O . LYS A 1 91 ? -6.930 -5.453 -8.983 1.00 85.94 91 LYS A O 1
ATOM 738 N N . THR A 1 92 ? -5.556 -4.413 -10.424 1.00 85.69 92 THR A N 1
ATOM 739 C CA . THR A 1 92 ? -4.973 -5.637 -10.993 1.00 85.69 92 THR A CA 1
ATOM 740 C C . THR A 1 92 ? -4.117 -6.378 -9.968 1.00 85.69 92 THR A C 1
ATOM 742 O O . THR A 1 92 ? -4.180 -7.605 -9.896 1.00 85.69 92 THR A O 1
ATOM 745 N N . TYR A 1 93 ? -3.378 -5.651 -9.128 1.00 88.06 93 TYR A N 1
ATOM 746 C CA . TYR A 1 93 ? -2.531 -6.223 -8.083 1.00 88.06 93 TYR A CA 1
ATOM 747 C C . TYR A 1 93 ? -3.357 -6.854 -6.962 1.00 88.06 93 TYR A C 1
ATOM 749 O O . TYR A 1 93 ? -3.146 -8.021 -6.639 1.00 88.06 93 TYR A O 1
ATOM 757 N N . PHE A 1 94 ? -4.362 -6.148 -6.434 1.00 89.19 94 PHE A N 1
ATOM 758 C CA . PHE A 1 94 ? -5.268 -6.708 -5.426 1.00 89.19 94 PHE A CA 1
ATOM 759 C C . PHE A 1 94 ? -6.009 -7.935 -5.956 1.00 89.19 94 PHE A C 1
ATOM 761 O O . PHE A 1 94 ? -6.130 -8.931 -5.248 1.00 89.19 94 PHE A O 1
ATOM 768 N N . GLN A 1 95 ? -6.465 -7.909 -7.210 1.00 89.69 95 GLN A N 1
ATOM 769 C CA . GLN A 1 95 ? -7.061 -9.094 -7.823 1.00 89.69 95 GLN A CA 1
ATOM 770 C C . GLN A 1 95 ? -6.067 -10.260 -7.862 1.00 89.69 95 GLN A C 1
ATOM 772 O O . GLN A 1 95 ? -6.412 -11.348 -7.416 1.00 89.69 95 GLN A O 1
ATOM 777 N N . ARG A 1 96 ? -4.826 -10.055 -8.310 1.00 90.31 96 ARG A N 1
ATOM 778 C CA . ARG A 1 96 ? -3.819 -11.130 -8.350 1.00 90.31 96 ARG A CA 1
ATOM 779 C C . ARG A 1 96 ? -3.480 -11.679 -6.957 1.00 90.31 96 ARG A C 1
ATOM 781 O O . ARG A 1 96 ? -3.359 -12.889 -6.810 1.00 90.31 96 ARG A O 1
ATOM 788 N N . VAL A 1 97 ? -3.390 -10.828 -5.934 1.00 91.50 97 VAL A N 1
ATOM 789 C CA . VAL A 1 97 ? -3.099 -11.251 -4.549 1.00 91.50 97 VAL A CA 1
ATOM 790 C C . VAL A 1 97 ? -4.260 -12.031 -3.924 1.00 91.50 97 VAL A C 1
ATOM 792 O O . VAL A 1 97 ? -4.035 -13.047 -3.270 1.00 91.50 97 VAL A O 1
ATOM 795 N N . PHE A 1 98 ? -5.502 -11.574 -4.104 1.00 85.50 98 PHE A N 1
ATOM 796 C CA . PHE A 1 98 ? -6.659 -12.133 -3.393 1.00 85.50 98 PHE A CA 1
ATOM 797 C C . PHE A 1 98 ? -7.499 -13.138 -4.197 1.00 85.50 98 PHE A C 1
ATOM 799 O O . PHE A 1 98 ? -8.381 -13.758 -3.610 1.00 85.50 98 PHE A O 1
ATOM 806 N N . SER A 1 99 ? -7.239 -13.319 -5.497 1.00 77.31 99 SER A N 1
ATOM 807 C CA . SER A 1 99 ? -7.925 -14.322 -6.341 1.00 77.31 99 SER A CA 1
ATOM 808 C C . SER A 1 99 ? -7.116 -15.609 -6.554 1.00 77.31 99 SER A C 1
ATOM 810 O O . SER A 1 99 ? -7.597 -16.494 -7.259 1.00 77.31 99 SER A O 1
ATOM 812 N N . SER A 1 100 ? -5.892 -15.676 -6.013 1.00 54.31 100 SER A N 1
ATOM 813 C CA . SER A 1 100 ? -4.990 -16.835 -6.104 1.00 54.31 100 SER A CA 1
ATOM 814 C C . SER A 1 100 ? -5.224 -17.842 -4.986 1.00 54.31 100 SER A C 1
ATOM 816 O O . SER A 1 100 ? -5.514 -17.389 -3.855 1.00 54.31 100 SER A O 1
#

Secondary structure (DSSP, 8-state):
---SPPHHHHHHHHHHHHHHT--HHHHHHHIIIIIHHHHHHHHT-TT---PPP-HHHHHHHHHHHHHS---TT-SHHHHHHHHHHHHHHHHHHHHHHH--

Radius of gyration: 14.34 Å; chains: 1; bounding box: 32×32×32 Å

Foldseek 3Di:
DPPDDDLVNLVVVLVVCVVVVDDLVVVLVCCLQQVCVVCVVLVVPPVVDRPDDDPVVSVVSSVVSVPDPRPVLVDVVSSVVSSVVSCVSCVVSSCSNPVD

pLDDT: mean 82.03, std 12.62, range [49.56, 96.56]

Sequence (100 aa):
MDTELQPADFKRIRAIFDQSGYSPQEIRQIDYEEVGPLLYTNLLSVAGEWAGFEETALLEALAQRATASSKLTSLPPLKWLWRRGIDFFNKTYFQRVFSS